Protein AF-A0A9X6II38-F1 (afdb_monomer_lite)

Radius of gyration: 17.8 Å; chains: 1; bounding box: 38×35×56 Å

Sequence (95 aa):
MSVGDKGWQFADQCRKATEDEQYWEERRRVFAAKGRKNNEFHPGDFVSNDKRVLTVQHQDSETGLVAVLVNNSDERFQIDPKELEIYFFAEDMAG

Foldseek 3Di:
DDDPPDVVVCVVVDDDDDPVRVVQVVQQVVQVVVVHGRLQAAFQWWKDLPPFIWTFHHADPPPRWTWIAGPPDRDIDTDHSVSIDTDDHNVRPDD

Structure (mmCIF, N/CA/C/O backbone):
data_AF-A0A9X6II38-F1
#
_entry.id   AF-A0A9X6II38-F1
#
loop_
_atom_site.group_PDB
_atom_site.id
_atom_site.type_symbol
_atom_site.label_atom_id
_atom_site.label_alt_id
_atom_site.label_comp_id
_atom_site.label_asym_id
_atom_site.label_entity_id
_atom_site.label_seq_id
_atom_site.pdbx_PDB_ins_code
_atom_site.Cartn_x
_atom_site.Cartn_y
_atom_site.Cartn_z
_atom_site.occupancy
_atom_site.B_iso_or_equiv
_atom_site.auth_seq_id
_atom_site.auth_comp_id
_atom_site.auth_asym_id
_atom_site.auth_atom_id
_atom_site.pdbx_PDB_model_num
ATOM 1 N N . MET A 1 1 ? 15.710 13.342 -37.079 1.00 50.50 1 MET A N 1
ATOM 2 C CA . MET A 1 1 ? 15.541 12.194 -36.165 1.00 50.50 1 MET A CA 1
ATOM 3 C C . MET A 1 1 ? 14.752 11.136 -36.910 1.00 50.50 1 MET A C 1
ATOM 5 O O . MET A 1 1 ? 13.611 11.402 -37.268 1.00 50.50 1 MET A O 1
ATOM 9 N N . SER A 1 2 ? 15.382 10.017 -37.265 1.00 50.25 2 SER A N 1
ATOM 10 C CA . SER A 1 2 ? 14.716 8.899 -37.942 1.00 50.25 2 SER A CA 1
ATOM 11 C C . SER A 1 2 ? 14.091 7.966 -36.911 1.00 50.25 2 SER A C 1
ATOM 13 O O . SER A 1 2 ? 14.716 7.625 -35.913 1.00 50.25 2 SER A O 1
ATOM 15 N N . VAL A 1 3 ? 12.858 7.538 -37.165 1.00 51.91 3 VAL A N 1
ATOM 16 C CA . VAL A 1 3 ? 12.189 6.474 -36.408 1.00 51.91 3 VAL A CA 1
ATOM 17 C C . VAL A 1 3 ? 13.034 5.202 -36.541 1.00 51.91 3 VAL A C 1
ATOM 19 O O . VAL A 1 3 ? 13.132 4.649 -37.633 1.00 51.91 3 VAL A O 1
ATOM 22 N N . GLY A 1 4 ? 13.697 4.781 -35.461 1.00 58.22 4 GLY A N 1
ATO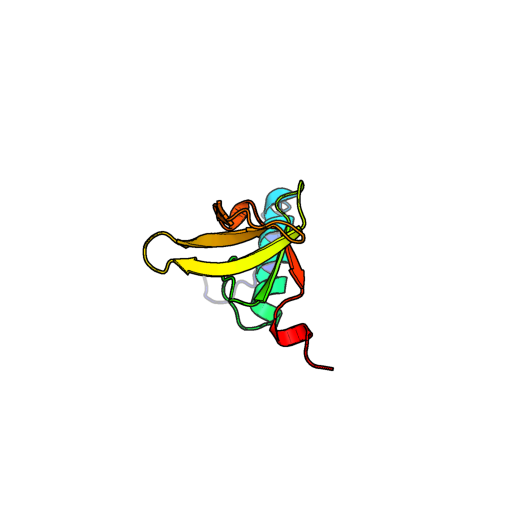M 23 C CA . GLY A 1 4 ? 14.595 3.620 -35.479 1.00 58.22 4 GLY A CA 1
ATOM 24 C C . GLY A 1 4 ? 15.790 3.691 -34.528 1.00 58.22 4 GLY A C 1
ATOM 25 O O . GLY A 1 4 ? 16.432 2.660 -34.321 1.00 58.22 4 GLY A O 1
ATOM 26 N N . ASP A 1 5 ? 16.069 4.850 -33.925 1.00 56.56 5 ASP A N 1
ATOM 27 C CA . ASP A 1 5 ? 17.129 4.947 -32.922 1.00 56.56 5 ASP A CA 1
ATOM 28 C C . ASP A 1 5 ? 16.735 4.120 -31.687 1.00 56.56 5 ASP A C 1
ATOM 30 O O . ASP A 1 5 ? 15.734 4.375 -31.012 1.00 56.56 5 ASP A O 1
ATOM 34 N N . LYS A 1 6 ? 17.482 3.045 -31.434 1.00 63.97 6 LYS A N 1
ATOM 35 C CA . LYS A 1 6 ? 17.206 2.116 -30.336 1.00 63.97 6 LYS A CA 1
ATOM 36 C C . LYS A 1 6 ? 17.771 2.723 -29.053 1.00 63.97 6 LYS A C 1
ATOM 38 O O . LYS A 1 6 ? 18.920 3.147 -29.045 1.00 63.97 6 LYS A O 1
ATOM 43 N N . GLY A 1 7 ? 17.024 2.674 -27.949 1.00 61.88 7 GLY A N 1
ATOM 44 C CA . GLY A 1 7 ? 17.381 3.351 -26.688 1.00 61.88 7 GLY A CA 1
ATOM 45 C C . GLY A 1 7 ? 18.801 3.098 -26.145 1.00 61.88 7 GLY A C 1
ATOM 46 O O . GLY A 1 7 ? 19.357 3.972 -25.492 1.00 61.88 7 GLY A O 1
ATOM 47 N N . TRP A 1 8 ? 19.435 1.962 -26.465 1.00 63.19 8 TRP A N 1
ATOM 48 C CA . TRP A 1 8 ? 20.833 1.682 -26.093 1.00 63.19 8 TRP A CA 1
ATOM 49 C C . TRP A 1 8 ? 21.860 2.633 -26.736 1.00 63.19 8 TRP A C 1
ATOM 51 O O . TRP A 1 8 ? 22.928 2.823 -26.170 1.00 63.19 8 TRP A O 1
ATOM 61 N N . GLN A 1 9 ? 21.545 3.263 -27.874 1.00 70.38 9 GLN A N 1
ATOM 62 C CA . GLN A 1 9 ? 22.428 4.226 -28.556 1.00 70.38 9 GLN A CA 1
ATOM 63 C C . GLN A 1 9 ? 22.610 5.532 -27.771 1.00 70.38 9 GLN A C 1
ATOM 65 O O . GLN A 1 9 ? 23.528 6.297 -28.048 1.00 70.38 9 GLN A O 1
ATOM 70 N N . PHE A 1 10 ? 21.745 5.775 -26.786 1.00 69.88 10 PHE A N 1
ATOM 71 C CA . PHE A 1 10 ? 21.819 6.914 -25.878 1.00 69.88 10 PHE A CA 1
ATOM 72 C C . PHE A 1 10 ? 22.121 6.476 -24.442 1.00 69.88 10 PHE A C 1
ATOM 74 O O . PHE A 1 10 ? 21.976 7.285 -23.529 1.00 69.88 10 PHE A O 1
ATOM 81 N N . ALA A 1 11 ? 22.532 5.220 -24.216 1.00 66.88 11 ALA A N 1
ATOM 82 C CA . ALA A 1 11 ? 22.851 4.725 -22.875 1.00 66.88 11 ALA A CA 1
ATOM 83 C C . ALA A 1 11 ? 23.916 5.602 -22.197 1.00 66.88 11 ALA A C 1
ATOM 85 O O . ALA A 1 11 ? 23.790 5.937 -21.023 1.00 66.88 11 ALA A O 1
ATOM 86 N N . ASP A 1 12 ? 24.889 6.068 -22.978 1.00 71.38 12 ASP A N 1
ATOM 87 C CA . ASP A 1 12 ? 25.983 6.945 -22.549 1.00 71.38 12 ASP A CA 1
ATOM 88 C C . ASP A 1 12 ? 25.506 8.367 -22.192 1.00 71.38 12 ASP A C 1
ATOM 90 O O . ASP A 1 12 ? 26.200 9.112 -21.504 1.00 71.38 12 ASP A O 1
ATOM 94 N N . GLN A 1 13 ? 24.316 8.752 -22.668 1.00 75.88 13 GLN A N 1
ATOM 95 C CA . GLN A 1 13 ? 23.659 10.036 -22.395 1.00 75.88 13 GLN A CA 1
ATOM 96 C C . GLN A 1 13 ? 22.635 9.928 -21.256 1.00 75.88 13 GLN A C 1
ATOM 98 O O . GLN A 1 13 ? 22.061 10.932 -20.833 1.00 75.88 13 GLN A O 1
ATOM 103 N N . CYS A 1 14 ? 22.400 8.717 -20.747 1.00 77.25 14 CYS A N 1
ATOM 104 C CA . CYS A 1 14 ? 21.502 8.474 -19.631 1.00 77.25 14 CYS A CA 1
ATOM 105 C C . CYS A 1 14 ? 22.272 8.565 -18.311 1.00 77.25 14 CYS A C 1
ATOM 107 O O . CYS A 1 14 ? 23.333 7.965 -18.138 1.00 77.25 14 CYS A O 1
ATOM 109 N N . ARG A 1 15 ? 21.705 9.270 -17.327 1.00 88.12 15 ARG A N 1
ATOM 110 C CA . ARG A 1 15 ? 22.178 9.149 -15.945 1.00 88.12 15 ARG A CA 1
ATOM 111 C C . ARG A 1 15 ? 21.702 7.829 -15.345 1.00 88.12 15 ARG A C 1
ATOM 113 O O . ARG A 1 15 ? 20.647 7.317 -15.715 1.00 88.12 15 ARG A O 1
ATOM 120 N N . LYS A 1 16 ? 22.448 7.309 -14.369 1.00 87.31 16 LYS A N 1
ATOM 121 C CA . LYS A 1 16 ? 21.957 6.205 -13.535 1.00 87.31 16 LYS A CA 1
ATOM 122 C C . LYS A 1 16 ? 20.713 6.657 -12.760 1.00 87.31 16 LYS A C 1
ATOM 124 O O . LYS A 1 16 ? 20.613 7.826 -12.371 1.00 87.31 16 LYS A O 1
ATOM 129 N N . ALA A 1 17 ? 19.785 5.726 -12.555 1.00 88.69 17 ALA A N 1
ATOM 130 C CA . ALA A 1 17 ? 18.646 5.939 -11.673 1.00 88.69 17 ALA A CA 1
ATOM 131 C C . ALA A 1 17 ? 19.143 6.137 -10.235 1.00 88.69 17 ALA A C 1
ATOM 133 O O . ALA A 1 17 ? 20.096 5.471 -9.817 1.00 88.69 17 ALA A O 1
ATOM 134 N N . THR A 1 18 ? 18.517 7.045 -9.492 1.00 95.06 18 THR A N 1
ATOM 135 C CA . THR A 1 18 ? 18.759 7.172 -8.050 1.00 95.06 18 THR A CA 1
ATOM 136 C C . THR A 1 18 ? 18.202 5.954 -7.313 1.00 95.06 18 THR A C 1
ATOM 138 O O . THR A 1 18 ? 17.441 5.171 -7.883 1.00 95.06 18 THR A O 1
ATOM 141 N N . GLU A 1 19 ? 18.582 5.773 -6.050 1.00 95.56 19 GLU A N 1
ATOM 142 C CA . GLU A 1 19 ? 18.044 4.691 -5.214 1.00 95.56 19 GLU A CA 1
ATOM 143 C C . GLU A 1 19 ? 16.519 4.805 -5.077 1.00 95.56 19 GLU A C 1
ATOM 145 O O . GLU A 1 19 ? 15.819 3.824 -5.305 1.00 95.56 19 GLU A O 1
ATOM 150 N N . 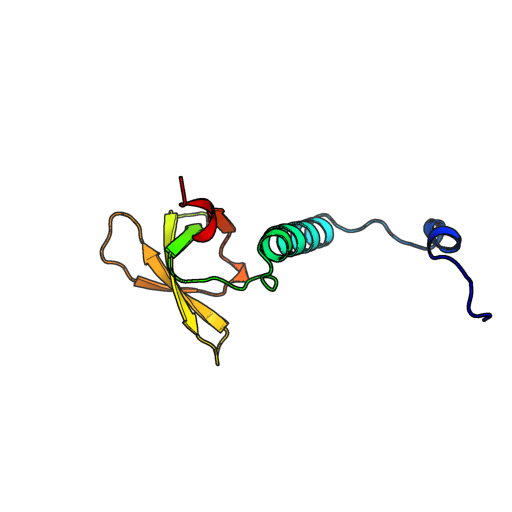ASP A 1 20 ? 15.996 6.015 -4.853 1.00 94.50 20 ASP A N 1
ATOM 151 C CA . ASP A 1 20 ? 14.551 6.269 -4.800 1.00 94.50 20 ASP A CA 1
ATOM 152 C C . ASP A 1 20 ? 13.839 5.877 -6.103 1.00 94.50 20 ASP A C 1
ATOM 154 O O . ASP A 1 20 ? 12.779 5.255 -6.082 1.00 94.50 20 ASP A O 1
ATOM 158 N N . GLU A 1 21 ? 14.409 6.222 -7.262 1.00 93.56 21 GLU A N 1
ATOM 159 C CA . GLU A 1 21 ? 13.819 5.880 -8.562 1.00 93.56 21 GLU A CA 1
ATOM 160 C C . GLU A 1 21 ? 13.788 4.371 -8.794 1.00 93.56 21 GLU A C 1
ATOM 162 O O . GLU A 1 21 ? 12.807 3.847 -9.324 1.00 93.56 21 GLU A O 1
ATOM 167 N N . GLN A 1 22 ? 14.852 3.675 -8.388 1.00 94.81 22 GLN A N 1
ATOM 168 C CA . GLN A 1 22 ? 14.913 2.219 -8.456 1.00 94.81 22 GLN A CA 1
ATOM 169 C C . GLN A 1 22 ? 13.868 1.599 -7.531 1.00 94.81 22 GLN A C 1
ATOM 171 O O . GLN A 1 22 ? 13.088 0.766 -7.986 1.00 94.81 22 GLN A O 1
ATOM 176 N N . TYR A 1 23 ? 13.782 2.071 -6.287 1.00 95.38 23 TYR A N 1
ATOM 177 C CA . TYR A 1 23 ? 12.807 1.609 -5.305 1.00 95.38 23 TYR A CA 1
ATOM 178 C C . TYR A 1 23 ? 11.361 1.751 -5.815 1.00 95.38 23 TYR A C 1
ATOM 180 O O . TYR A 1 23 ? 10.595 0.785 -5.809 1.00 95.38 23 TYR A O 1
ATOM 188 N N . TRP A 1 24 ? 10.982 2.921 -6.342 1.00 94.31 24 TRP A N 1
ATOM 189 C CA . TRP A 1 24 ? 9.624 3.137 -6.858 1.00 94.31 24 TRP A CA 1
ATOM 190 C C . TRP A 1 24 ? 9.308 2.290 -8.096 1.00 94.31 24 TRP A C 1
ATOM 192 O O . TRP A 1 24 ? 8.167 1.849 -8.269 1.00 94.31 24 TRP A O 1
ATOM 202 N N . GLU A 1 25 ? 10.296 2.039 -8.956 1.00 95.44 25 GLU A N 1
ATOM 203 C CA . GLU A 1 25 ? 10.138 1.162 -10.117 1.00 95.44 25 GLU A CA 1
ATOM 204 C C . GLU A 1 25 ? 10.030 -0.315 -9.712 1.00 95.44 25 GLU A C 1
ATOM 206 O O . GLU A 1 25 ? 9.191 -1.040 -10.252 1.00 95.44 25 GLU A O 1
ATOM 211 N N . GLU A 1 26 ? 10.828 -0.770 -8.747 1.00 95.50 26 GLU A N 1
ATOM 212 C CA . GLU A 1 26 ? 10.732 -2.120 -8.185 1.00 95.50 26 GLU A CA 1
ATOM 213 C C . GLU A 1 26 ? 9.367 -2.346 -7.545 1.00 95.50 26 GLU A C 1
ATOM 215 O O . GLU A 1 26 ? 8.674 -3.309 -7.882 1.00 95.50 26 GLU A O 1
ATOM 220 N N . ARG A 1 27 ? 8.915 -1.400 -6.721 1.00 95.56 27 ARG A N 1
ATOM 221 C CA . ARG A 1 27 ? 7.579 -1.420 -6.132 1.00 95.56 27 ARG A CA 1
ATOM 222 C C . ARG A 1 27 ? 6.488 -1.505 -7.198 1.00 95.56 27 ARG A C 1
ATOM 224 O O . ARG A 1 27 ? 5.633 -2.386 -7.131 1.00 95.56 27 ARG A O 1
ATOM 231 N N . ARG A 1 28 ? 6.545 -0.672 -8.246 1.00 96.75 28 ARG A N 1
ATOM 232 C CA . ARG A 1 28 ? 5.597 -0.743 -9.374 1.00 96.75 28 ARG A CA 1
ATOM 233 C C . ARG A 1 28 ? 5.561 -2.142 -9.995 1.00 96.75 28 ARG A C 1
ATOM 235 O O . ARG A 1 28 ? 4.482 -2.616 -10.348 1.00 96.75 28 ARG A O 1
ATOM 242 N N . ARG A 1 29 ? 6.714 -2.805 -10.142 1.00 96.69 29 ARG A N 1
ATOM 243 C CA . ARG A 1 29 ? 6.800 -4.171 -10.689 1.00 96.69 29 ARG A CA 1
ATOM 244 C C . ARG A 1 29 ? 6.179 -5.212 -9.765 1.00 96.69 29 ARG A C 1
ATOM 246 O O . ARG A 1 29 ? 5.516 -6.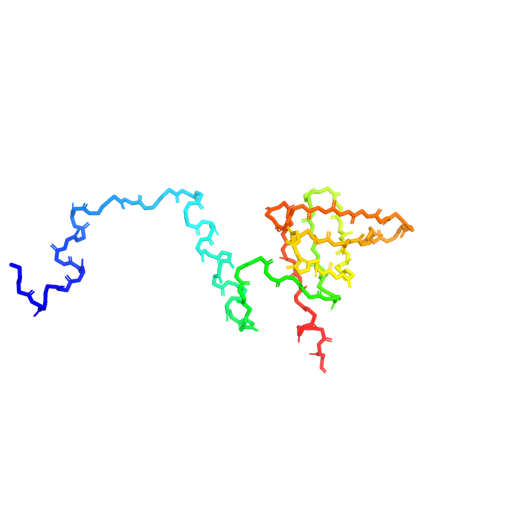111 -10.273 1.00 96.69 29 ARG A O 1
ATOM 253 N N . VAL A 1 30 ? 6.347 -5.077 -8.449 1.00 95.88 30 VAL A N 1
ATOM 254 C CA . VAL A 1 30 ? 5.741 -5.975 -7.451 1.00 95.88 30 VAL A CA 1
ATOM 255 C C . VAL A 1 30 ? 4.211 -5.961 -7.562 1.00 95.88 30 VAL A C 1
ATOM 257 O O . VAL A 1 30 ? 3.605 -7.022 -7.690 1.00 95.88 30 VAL A O 1
ATOM 260 N N . PHE A 1 31 ? 3.587 -4.780 -7.635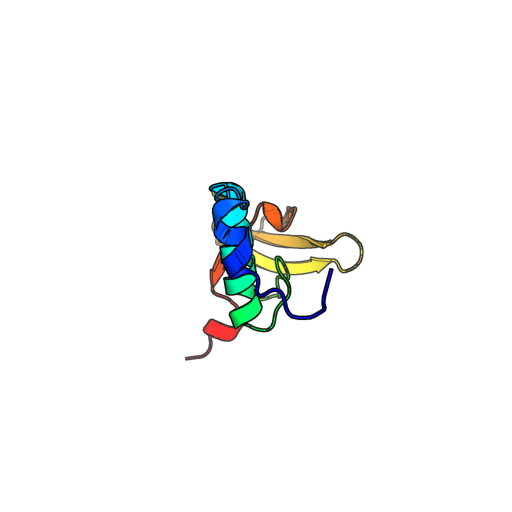 1.00 97.06 31 PHE A N 1
ATOM 261 C CA . PHE A 1 31 ? 2.136 -4.666 -7.863 1.00 97.06 31 PHE A CA 1
ATOM 262 C C . PHE A 1 31 ? 1.723 -5.162 -9.257 1.00 97.06 31 PHE A C 1
ATOM 264 O O . PHE A 1 31 ? 0.744 -5.897 -9.401 1.00 97.06 31 PHE A O 1
ATOM 271 N N . ALA A 1 32 ? 2.495 -4.822 -10.294 1.00 96.69 32 ALA A N 1
ATOM 272 C CA . ALA A 1 32 ? 2.199 -5.244 -11.661 1.00 96.69 32 ALA A CA 1
ATOM 273 C C . ALA A 1 32 ? 2.253 -6.772 -11.838 1.00 96.69 32 ALA A C 1
ATOM 275 O O . ALA A 1 32 ? 1.494 -7.313 -12.641 1.00 96.69 32 ALA A O 1
ATOM 276 N N . ALA A 1 33 ? 3.089 -7.481 -11.070 1.00 95.38 33 ALA A N 1
ATOM 277 C CA . ALA A 1 33 ? 3.130 -8.944 -11.059 1.00 95.38 33 ALA A CA 1
ATOM 278 C C . ALA A 1 33 ? 1.811 -9.577 -10.574 1.00 95.38 33 ALA A C 1
ATOM 280 O O . ALA A 1 33 ? 1.533 -10.729 -10.900 1.00 95.38 33 ALA A O 1
ATOM 281 N N . LYS A 1 34 ? 0.983 -8.817 -9.845 1.00 95.31 34 LYS A N 1
ATOM 282 C CA . LYS A 1 34 ? -0.382 -9.187 -9.438 1.00 95.31 34 LYS A CA 1
ATOM 283 C C . LYS A 1 34 ? -1.467 -8.592 -10.341 1.00 95.31 34 LYS A C 1
ATOM 285 O O . LYS A 1 34 ? -2.647 -8.720 -10.048 1.00 95.31 34 LYS A O 1
ATOM 290 N N . GLY A 1 35 ? -1.090 -7.932 -11.438 1.00 95.50 35 GLY A N 1
ATOM 291 C CA . GLY A 1 35 ? -2.030 -7.259 -12.339 1.00 95.50 35 GLY A CA 1
ATOM 292 C C . GLY A 1 35 ? -2.598 -5.949 -11.787 1.00 95.50 35 GLY A C 1
ATOM 293 O O . GLY A 1 35 ? -3.584 -5.445 -12.320 1.00 95.50 35 GLY A O 1
ATOM 294 N N . ARG A 1 36 ? -1.978 -5.387 -10.745 1.00 96.00 36 ARG A N 1
ATOM 295 C CA . ARG A 1 36 ? -2.437 -4.177 -10.061 1.00 96.00 36 ARG A CA 1
ATOM 296 C C . ARG A 1 36 ? -1.638 -2.949 -10.487 1.00 96.00 36 ARG A C 1
ATOM 298 O O . ARG A 1 36 ? -0.479 -3.049 -10.907 1.00 96.00 36 ARG A O 1
ATOM 305 N N . LYS A 1 37 ? -2.237 -1.763 -10.370 1.00 95.69 37 LYS A N 1
ATOM 306 C CA . LYS A 1 37 ? -1.502 -0.497 -10.489 1.00 95.69 37 LYS A CA 1
ATOM 307 C C . LYS A 1 37 ? -0.592 -0.320 -9.274 1.00 95.69 37 LYS A C 1
ATOM 309 O O . LYS A 1 37 ? -0.823 -0.891 -8.211 1.00 95.69 37 LYS A O 1
ATOM 314 N N . ASN A 1 38 ? 0.457 0.489 -9.427 1.00 95.94 38 ASN A N 1
ATOM 315 C CA . ASN A 1 38 ? 1.294 0.847 -8.285 1.00 95.94 38 ASN A CA 1
ATOM 316 C C . ASN A 1 38 ? 0.418 1.459 -7.187 1.00 95.94 38 ASN A C 1
ATOM 318 O O . ASN A 1 38 ? -0.391 2.334 -7.502 1.00 95.94 38 ASN A O 1
ATOM 322 N N . ASN A 1 39 ? 0.610 1.034 -5.936 1.00 96.31 39 ASN A N 1
ATOM 323 C CA . ASN A 1 39 ? -0.145 1.523 -4.779 1.00 96.31 39 ASN A CA 1
ATOM 324 C C . ASN A 1 39 ? -1.658 1.240 -4.817 1.00 96.31 39 ASN A C 1
ATOM 326 O O . ASN A 1 39 ? -2.431 1.927 -4.147 1.00 96.31 39 ASN A O 1
ATOM 330 N N . GLU A 1 40 ? -2.079 0.241 -5.591 1.00 97.25 40 GLU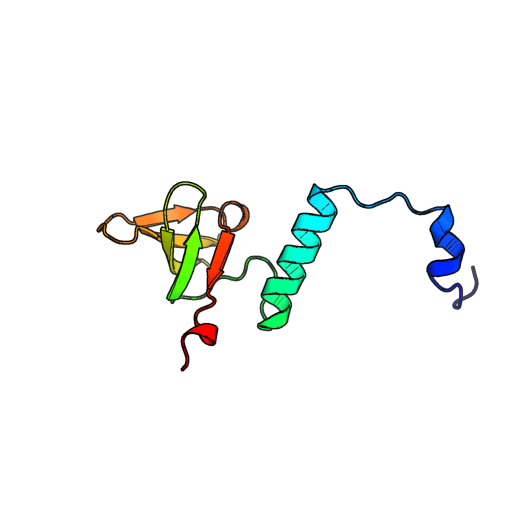 A N 1
ATOM 331 C CA . GLU A 1 40 ? -3.448 -0.267 -5.586 1.00 97.25 40 GLU A CA 1
ATOM 332 C C . GLU A 1 40 ? -3.572 -1.415 -4.578 1.00 97.25 40 GLU A C 1
ATOM 334 O O . GLU A 1 40 ? -3.186 -2.560 -4.841 1.00 97.25 40 GLU A O 1
ATOM 339 N N . PHE A 1 41 ? -4.095 -1.081 -3.404 1.00 97.88 41 PHE A N 1
ATOM 340 C CA . PHE A 1 41 ? -4.306 -2.009 -2.304 1.00 97.88 41 PHE A CA 1
ATOM 341 C C . PHE A 1 41 ? -5.741 -2.528 -2.307 1.00 97.88 41 PHE A C 1
ATOM 343 O O . PHE A 1 41 ? -6.695 -1.778 -2.524 1.00 97.88 41 PHE A O 1
ATOM 350 N N . HIS A 1 42 ? -5.901 -3.817 -2.029 1.00 97.25 42 HIS A N 1
ATOM 351 C CA . HIS A 1 42 ? -7.194 -4.487 -1.956 1.00 97.25 42 HIS A CA 1
ATOM 352 C C . HIS A 1 42 ? -7.458 -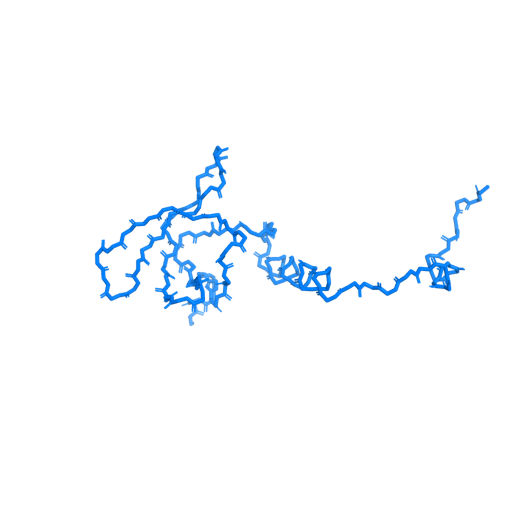4.984 -0.528 1.00 97.25 42 HIS A C 1
ATOM 354 O O . HIS A 1 42 ? -6.522 -5.202 0.246 1.00 97.25 42 HIS A O 1
ATOM 360 N N . PRO A 1 43 ? -8.734 -5.167 -0.145 1.00 97.25 43 PRO A N 1
ATOM 361 C CA . PRO A 1 43 ? -9.086 -5.726 1.154 1.00 97.25 43 PRO A CA 1
ATOM 362 C C . PRO A 1 43 ? -8.400 -7.075 1.413 1.00 97.25 43 PRO A C 1
ATOM 364 O O . PRO A 1 43 ? -8.449 -7.970 0.572 1.00 97.25 43 PRO A O 1
ATOM 367 N N . GLY A 1 44 ? -7.802 -7.228 2.596 1.00 96.25 44 GLY A N 1
ATOM 368 C CA . GLY A 1 44 ? -7.080 -8.439 2.997 1.00 96.25 44 GLY A CA 1
ATOM 369 C C . GLY A 1 44 ? -5.572 -8.410 2.738 1.00 96.25 44 GLY A C 1
ATOM 370 O O . GLY A 1 44 ? -4.871 -9.264 3.275 1.00 96.25 44 GLY A O 1
ATOM 371 N N . ASP A 1 45 ? -5.057 -7.425 1.996 1.00 97.38 45 ASP A N 1
ATOM 372 C CA . ASP A 1 45 ? -3.611 -7.234 1.873 1.00 97.38 45 ASP A CA 1
ATOM 373 C C . ASP A 1 45 ? -2.979 -6.963 3.248 1.00 97.38 45 ASP A C 1
ATOM 375 O O . ASP A 1 45 ? -3.494 -6.175 4.052 1.00 97.38 45 ASP A O 1
ATOM 379 N N . PHE A 1 46 ? -1.830 -7.587 3.498 1.00 96.62 46 PHE A N 1
ATOM 380 C CA . PHE A 1 46 ? -1.020 -7.357 4.689 1.00 96.62 46 PHE A CA 1
ATOM 381 C C . PHE A 1 46 ? 0.065 -6.336 4.386 1.00 96.62 46 PHE A C 1
ATOM 383 O O . PHE A 1 46 ? 0.922 -6.565 3.531 1.00 96.62 46 PHE A O 1
ATOM 390 N N . VAL A 1 47 ? 0.047 -5.229 5.123 1.00 97.69 47 VAL A N 1
ATOM 391 C CA . VAL A 1 47 ? 0.930 -4.083 4.899 1.00 97.69 47 VAL A CA 1
ATOM 392 C C . VAL A 1 47 ? 1.601 -3.623 6.193 1.00 97.69 47 VAL A C 1
ATOM 394 O O . VAL A 1 47 ? 1.219 -4.029 7.292 1.00 97.69 47 VAL A O 1
ATOM 397 N N . SER A 1 48 ? 2.606 -2.763 6.077 1.00 96.94 48 SER A N 1
ATOM 398 C CA . SER A 1 48 ? 3.301 -2.136 7.201 1.00 96.94 48 SER A CA 1
ATOM 399 C C . SER A 1 48 ? 3.495 -0.651 6.953 1.00 96.94 48 SER A C 1
ATOM 401 O O . SER A 1 48 ? 3.722 -0.249 5.823 1.00 96.94 48 SER A O 1
ATOM 403 N N . ASN A 1 49 ? 3.444 0.158 8.005 1.00 95.62 49 ASN A N 1
ATOM 404 C CA . ASN A 1 49 ? 3.844 1.570 7.973 1.00 95.62 49 ASN A CA 1
ATOM 405 C C . ASN A 1 49 ? 5.161 1.797 8.740 1.00 95.62 49 ASN A C 1
ATOM 407 O O . ASN A 1 49 ? 5.287 2.743 9.521 1.00 95.62 49 ASN A O 1
ATOM 411 N N . ASP A 1 50 ? 6.072 0.826 8.644 1.00 92.44 50 ASP A N 1
ATOM 412 C CA . ASP A 1 50 ? 7.329 0.672 9.399 1.00 92.44 50 ASP A CA 1
ATOM 413 C C . ASP A 1 50 ? 7.207 0.521 10.922 1.00 92.44 50 ASP A C 1
ATOM 415 O O . ASP A 1 50 ? 8.172 0.165 11.598 1.00 92.44 50 ASP A O 1
ATOM 419 N N . LYS A 1 51 ? 6.025 0.760 11.495 1.00 92.62 51 LYS A N 1
ATOM 420 C CA . LYS A 1 51 ? 5.795 0.695 12.946 1.00 92.62 51 LYS A CA 1
ATOM 421 C C . LYS A 1 51 ? 4.935 -0.488 13.349 1.00 92.62 51 LYS A C 1
ATOM 423 O O . LYS A 1 51 ? 5.082 -1.012 14.452 1.00 92.62 51 LYS A O 1
ATOM 428 N N . ARG A 1 52 ? 3.967 -0.845 12.507 1.00 93.56 52 ARG A N 1
ATOM 429 C CA . ARG A 1 52 ? 2.921 -1.819 12.819 1.00 93.56 52 ARG A CA 1
ATOM 430 C C . ARG A 1 52 ? 2.594 -2.636 11.583 1.00 93.56 52 ARG A C 1
ATOM 432 O O . ARG A 1 52 ? 2.647 -2.120 10.474 1.00 93.56 52 ARG A O 1
ATOM 439 N N . VAL A 1 53 ? 2.193 -3.884 11.806 1.00 94.94 53 VAL A N 1
ATOM 440 C CA . VAL A 1 53 ? 1.573 -4.716 10.772 1.00 94.94 53 VAL A CA 1
ATOM 441 C C . VAL A 1 53 ? 0.085 -4.405 10.739 1.00 94.94 53 VAL A C 1
ATOM 443 O O . VAL A 1 53 ? -0.571 -4.336 11.784 1.00 94.94 53 VAL A O 1
ATOM 446 N N . LEU A 1 54 ? -0.433 -4.203 9.540 1.00 97.50 54 LEU A N 1
ATOM 447 C CA . LEU A 1 54 ? -1.772 -3.717 9.283 1.00 97.50 54 LEU A CA 1
ATOM 448 C C . LEU A 1 54 ? -2.450 -4.618 8.249 1.00 97.50 54 LEU A C 1
ATOM 450 O O . LEU A 1 54 ? -1.790 -5.180 7.375 1.00 97.50 54 LEU A O 1
ATOM 454 N N . THR A 1 55 ? -3.772 -4.703 8.319 1.00 97.69 55 THR A N 1
ATOM 455 C CA . THR A 1 55 ? -4.592 -5.352 7.292 1.00 97.69 55 THR A CA 1
ATOM 456 C C . THR A 1 55 ? -5.410 -4.297 6.564 1.00 97.69 55 THR A C 1
ATOM 458 O O . THR A 1 55 ? -6.154 -3.538 7.197 1.00 97.69 55 THR A O 1
ATOM 461 N N . VAL A 1 56 ? -5.304 -4.255 5.237 1.00 98.12 56 VAL A N 1
ATOM 462 C CA . VAL A 1 56 ? -6.096 -3.348 4.400 1.00 98.12 56 VAL A CA 1
ATOM 463 C C . VAL A 1 56 ? -7.572 -3.728 4.485 1.00 98.12 56 VAL A C 1
ATOM 465 O O . VAL A 1 56 ? -7.946 -4.888 4.320 1.00 98.12 56 VAL A O 1
ATOM 468 N N . GLN A 1 57 ? -8.423 -2.738 4.749 1.00 98.06 57 GLN A N 1
ATOM 469 C CA . GLN A 1 57 ? -9.878 -2.893 4.790 1.00 98.06 57 GLN A CA 1
ATOM 470 C C . GLN A 1 57 ? -10.519 -2.463 3.469 1.00 98.06 57 GLN A C 1
ATOM 472 O O . GLN A 1 57 ? -11.375 -3.170 2.952 1.00 98.06 57 GLN A O 1
ATOM 477 N N . HIS A 1 58 ? -10.121 -1.308 2.934 1.00 97.31 58 HIS A N 1
ATOM 478 C CA . HIS A 1 58 ? -10.472 -0.823 1.596 1.00 97.31 58 HIS A CA 1
ATOM 479 C C . HIS A 1 58 ? -9.567 0.359 1.222 1.00 97.31 58 HIS A C 1
ATOM 481 O O . HIS A 1 58 ? -8.980 0.992 2.101 1.00 97.31 58 HIS A O 1
ATOM 487 N N . GLN A 1 59 ? -9.494 0.685 -0.067 1.00 98.19 59 GLN A N 1
ATOM 488 C CA . GLN A 1 59 ? -8.891 1.921 -0.558 1.00 98.19 59 GLN A CA 1
ATOM 489 C C . GLN A 1 59 ? -9.988 2.808 -1.145 1.00 98.19 59 GLN A C 1
ATOM 491 O O . GLN A 1 59 ? -10.795 2.354 -1.957 1.00 98.19 59 GLN A O 1
ATOM 496 N N . ASP A 1 60 ? -10.044 4.054 -0.692 1.00 97.38 60 ASP A N 1
ATOM 497 C CA . ASP A 1 60 ? -11.044 5.019 -1.127 1.00 97.38 60 ASP A CA 1
ATOM 498 C C . ASP A 1 60 ? -10.777 5.448 -2.578 1.00 97.38 60 ASP A C 1
ATOM 500 O O . ASP A 1 60 ? -9.664 5.835 -2.933 1.00 97.38 60 ASP A O 1
ATOM 504 N N . SER A 1 61 ? -11.793 5.361 -3.439 1.00 94.94 61 SER A N 1
ATOM 505 C CA . SER A 1 61 ? -11.634 5.612 -4.876 1.00 94.94 61 SER A CA 1
ATOM 506 C C . SER A 1 61 ? -11.534 7.093 -5.245 1.00 94.94 61 SER A C 1
ATOM 508 O O . SER A 1 61 ? -11.089 7.403 -6.348 1.00 94.94 61 SER A O 1
ATOM 510 N N . GLU A 1 62 ? -11.975 7.999 -4.369 1.00 94.94 62 GLU A N 1
ATOM 511 C CA . GLU A 1 62 ? -11.970 9.444 -4.628 1.00 94.94 62 GLU A CA 1
ATOM 512 C C . GLU A 1 62 ? -10.671 10.092 -4.139 1.00 94.94 62 GLU A C 1
ATOM 514 O O . GLU A 1 62 ? -10.055 10.890 -4.844 1.00 94.94 62 GLU A O 1
ATOM 519 N N . THR A 1 63 ? -10.239 9.722 -2.936 1.00 96.19 63 THR A N 1
ATOM 520 C CA . THR A 1 63 ? -9.069 10.277 -2.247 1.00 96.19 63 THR A CA 1
ATOM 521 C C . THR A 1 63 ? -7.810 9.435 -2.437 1.00 96.19 63 THR A C 1
ATOM 523 O O . THR A 1 63 ? -6.704 9.955 -2.310 1.00 96.19 63 THR A O 1
ATOM 526 N N . GLY A 1 64 ? -7.951 8.139 -2.731 1.00 96.31 64 GLY A N 1
ATOM 527 C CA . GLY A 1 64 ? -6.840 7.190 -2.818 1.00 96.31 64 GLY A CA 1
ATOM 528 C C . GLY A 1 64 ? -6.293 6.723 -1.465 1.00 96.31 64 GLY A C 1
ATOM 529 O O . GLY A 1 64 ? -5.369 5.906 -1.452 1.00 96.31 64 GLY A O 1
ATOM 530 N N . LEU A 1 65 ? -6.839 7.212 -0.343 1.00 98.31 65 LEU A N 1
ATOM 531 C CA . LEU A 1 65 ? -6.404 6.835 1.003 1.00 98.31 65 LEU A CA 1
ATOM 532 C C . LEU A 1 65 ? -6.769 5.384 1.319 1.00 98.31 65 LEU A C 1
ATOM 534 O O . LEU A 1 65 ? -7.844 4.899 0.963 1.00 98.31 65 LEU A O 1
ATOM 538 N N . VAL A 1 66 ? -5.881 4.696 2.033 1.00 98.50 66 VAL A N 1
ATOM 539 C CA . VAL A 1 66 ? -6.070 3.292 2.407 1.00 98.50 66 VAL A CA 1
ATOM 540 C C . VAL A 1 66 ? -6.564 3.223 3.842 1.00 98.50 66 VAL A C 1
ATOM 542 O O . VAL A 1 66 ? -5.881 3.667 4.763 1.00 98.50 66 VAL A O 1
ATOM 545 N N . ALA A 1 67 ? -7.749 2.655 4.045 1.00 98.38 67 ALA A N 1
ATOM 546 C CA . ALA A 1 67 ? -8.254 2.334 5.368 1.00 98.38 67 ALA A CA 1
ATOM 547 C C . ALA A 1 67 ? -7.637 1.017 5.848 1.00 98.38 67 ALA A C 1
ATOM 549 O O . ALA A 1 67 ? -7.737 -0.016 5.179 1.00 98.38 67 ALA A O 1
ATOM 550 N N . VAL A 1 68 ? -7.032 1.046 7.031 1.00 98.12 68 VAL A N 1
ATOM 551 C CA . VAL A 1 68 ? -6.280 -0.072 7.607 1.00 98.12 68 VAL A CA 1
ATOM 552 C C . VAL A 1 68 ? -6.762 -0.401 9.016 1.00 98.12 68 VAL A C 1
ATOM 554 O O . VAL A 1 68 ? -7.206 0.474 9.762 1.00 98.12 68 VAL A O 1
ATOM 557 N N . LEU A 1 69 ? -6.662 -1.678 9.380 1.00 98.00 69 LEU A N 1
ATOM 558 C CA . LEU A 1 69 ? -6.828 -2.184 10.741 1.00 98.00 69 LEU A CA 1
ATOM 559 C C . LEU A 1 69 ? -5.450 -2.536 11.302 1.00 98.00 69 LEU A C 1
ATOM 561 O O . LEU A 1 69 ? -4.680 -3.232 10.641 1.00 98.00 69 LEU A O 1
ATOM 565 N N . VAL A 1 70 ? -5.147 -2.089 12.519 1.00 97.19 70 VAL A N 1
ATOM 566 C CA . VAL A 1 70 ? -3.930 -2.506 13.222 1.00 97.19 70 VAL A CA 1
ATOM 567 C C . VAL A 1 70 ? -4.085 -3.949 13.683 1.00 97.19 70 VAL A C 1
ATOM 569 O O . VAL A 1 70 ? -4.990 -4.265 14.451 1.00 97.19 70 VAL A O 1
ATOM 572 N N . ASN A 1 71 ? -3.181 -4.831 13.264 1.00 94.31 71 ASN A N 1
ATOM 573 C CA . ASN A 1 71 ? -3.258 -6.228 13.673 1.00 94.31 71 ASN A CA 1
ATOM 574 C C . ASN A 1 71 ? -3.040 -6.353 15.187 1.00 94.31 71 ASN A C 1
ATOM 576 O O . ASN A 1 71 ? -2.144 -5.723 15.749 1.00 94.31 71 ASN A O 1
ATOM 580 N N . ASN A 1 72 ? -3.838 -7.206 15.836 1.00 92.31 72 ASN A N 1
ATOM 581 C CA . ASN A 1 72 ? -3.892 -7.373 17.296 1.00 92.31 72 ASN A CA 1
ATOM 582 C C . ASN A 1 72 ? -4.428 -6.147 18.067 1.00 92.31 72 ASN A C 1
ATOM 584 O O . ASN A 1 72 ? -4.135 -5.989 19.251 1.00 92.31 72 ASN A O 1
ATOM 588 N N . SER A 1 73 ? -5.201 -5.280 17.411 1.00 93.88 73 SER A N 1
ATOM 589 C CA . SER A 1 73 ? -5.878 -4.131 18.018 1.00 93.88 73 SER A CA 1
ATOM 590 C C . SER A 1 73 ? -7.223 -3.879 17.324 1.00 93.88 73 SER A C 1
ATOM 592 O O . SER A 1 73 ? -7.471 -4.386 16.232 1.00 93.88 73 SER A O 1
ATOM 594 N N . ASP A 1 74 ? -8.081 -3.070 17.944 1.00 93.75 74 ASP A N 1
ATOM 595 C CA . ASP A 1 74 ? -9.315 -2.551 17.334 1.00 93.75 74 ASP A CA 1
ATOM 596 C C . ASP A 1 74 ? -9.098 -1.196 16.630 1.00 93.75 74 ASP A C 1
ATOM 598 O O . ASP A 1 74 ? -10.030 -0.606 16.078 1.00 93.75 74 ASP A O 1
ATOM 602 N N . GLU A 1 75 ? -7.867 -0.678 16.651 1.00 97.12 75 GLU A N 1
ATOM 603 C CA . GLU A 1 75 ? -7.507 0.613 16.068 1.00 97.12 75 GLU A CA 1
ATOM 604 C C . GLU A 1 75 ? -7.581 0.594 14.534 1.00 97.12 75 GLU A C 1
ATOM 606 O O . GLU A 1 75 ? -7.020 -0.282 13.871 1.00 97.12 75 GLU A O 1
ATOM 611 N N . ARG A 1 76 ? -8.241 1.612 13.969 1.00 97.00 76 ARG A N 1
ATOM 612 C CA . ARG A 1 76 ? -8.398 1.816 12.525 1.00 97.00 76 ARG A CA 1
ATOM 613 C C . ARG A 1 76 ? -8.082 3.255 12.160 1.00 97.00 76 ARG A C 1
ATOM 615 O O . ARG A 1 76 ? -8.453 4.169 12.893 1.00 97.00 76 ARG A O 1
ATOM 622 N N . PHE A 1 77 ? -7.452 3.455 11.012 1.00 97.31 77 PHE A N 1
ATOM 623 C CA . PHE A 1 77 ? -7.165 4.785 10.477 1.00 97.31 77 PHE A CA 1
ATOM 624 C C . PHE A 1 77 ? -7.009 4.741 8.954 1.00 97.31 77 PHE A C 1
ATOM 626 O O . PHE A 1 77 ? -7.031 3.671 8.345 1.00 97.31 77 PHE A O 1
ATOM 633 N N . GLN A 1 78 ? -6.887 5.921 8.349 1.00 97.75 78 GLN A N 1
ATOM 634 C CA . GLN A 1 78 ? -6.566 6.099 6.936 1.00 97.75 78 GLN A CA 1
ATOM 635 C C . GLN A 1 78 ? -5.130 6.604 6.789 1.00 97.75 78 GLN A C 1
ATOM 637 O O . GLN A 1 78 ? -4.663 7.379 7.624 1.00 97.75 78 GLN A O 1
ATOM 642 N N . ILE A 1 79 ? -4.440 6.164 5.743 1.00 97.69 79 ILE A N 1
ATOM 643 C CA . ILE A 1 79 ? -3.035 6.496 5.479 1.00 97.69 79 ILE A CA 1
ATOM 644 C C . ILE A 1 79 ? -2.789 6.639 3.973 1.00 97.69 79 ILE A C 1
ATOM 646 O O . ILE A 1 79 ? -3.496 6.024 3.165 1.00 97.69 79 ILE A O 1
ATOM 650 N N . ASP A 1 80 ? -1.813 7.469 3.592 1.00 97.81 80 ASP A N 1
ATOM 651 C CA . ASP A 1 80 ? -1.382 7.575 2.198 1.00 97.81 80 ASP A CA 1
ATOM 652 C C . ASP A 1 80 ? -0.787 6.228 1.758 1.00 97.81 80 ASP A C 1
ATOM 654 O O . ASP A 1 80 ? 0.059 5.665 2.458 1.00 97.81 80 ASP A O 1
ATOM 658 N N . PRO A 1 81 ? -1.194 5.681 0.604 1.00 97.25 81 PRO A N 1
ATOM 659 C CA . PRO A 1 81 ? -0.687 4.397 0.140 1.00 97.25 81 PRO A CA 1
ATOM 660 C C . PRO A 1 81 ? 0.837 4.365 -0.073 1.00 97.25 81 PRO A C 1
ATOM 662 O O . PRO A 1 81 ? 1.422 3.284 -0.097 1.00 97.25 81 PRO A O 1
ATOM 665 N N . LYS A 1 82 ? 1.502 5.515 -0.238 1.00 96.06 82 LYS A N 1
ATOM 666 C CA . LYS A 1 82 ? 2.968 5.611 -0.335 1.00 96.06 82 LYS A CA 1
ATOM 667 C C . LYS A 1 82 ? 3.681 5.366 0.991 1.00 96.06 82 LYS A C 1
ATOM 669 O O . LYS A 1 82 ? 4.867 5.072 0.961 1.00 96.06 82 LYS A O 1
ATOM 674 N N . GLU A 1 83 ? 2.984 5.495 2.116 1.00 96.94 83 GLU A N 1
ATOM 675 C CA . GLU A 1 83 ? 3.523 5.220 3.454 1.00 96.94 83 GLU A CA 1
ATOM 676 C C . GLU A 1 83 ? 3.338 3.751 3.875 1.00 96.94 83 GLU A C 1
ATOM 678 O O . GLU A 1 83 ? 3.641 3.387 5.010 1.00 96.94 83 GLU A O 1
ATOM 683 N N . LEU A 1 84 ? 2.797 2.909 2.988 1.00 97.38 84 LEU A N 1
ATOM 684 C CA . LEU A 1 84 ? 2.556 1.495 3.247 1.00 97.38 84 LEU A CA 1
ATOM 685 C C . LEU A 1 84 ? 3.518 0.618 2.454 1.00 97.38 84 LEU A C 1
ATOM 687 O O . LEU A 1 84 ? 3.581 0.744 1.242 1.00 97.38 84 LEU A O 1
ATOM 691 N N . GLU A 1 85 ? 4.166 -0.351 3.084 1.00 97.06 85 GLU A N 1
ATOM 692 C CA . GLU A 1 85 ? 4.864 -1.444 2.406 1.00 97.06 85 GLU A CA 1
ATOM 693 C C . GLU A 1 85 ? 3.982 -2.685 2.353 1.00 97.06 85 GLU A C 1
ATOM 695 O O . GLU A 1 85 ? 3.389 -3.069 3.359 1.00 97.06 85 GLU A O 1
ATOM 700 N N . ILE A 1 86 ? 3.907 -3.334 1.191 1.00 96.69 86 ILE A N 1
ATOM 701 C CA . ILE A 1 86 ? 3.200 -4.608 1.036 1.00 96.69 86 ILE A CA 1
ATOM 702 C C . ILE A 1 86 ? 4.077 -5.758 1.542 1.00 96.69 86 ILE A C 1
ATOM 704 O O . ILE A 1 86 ? 5.228 -5.899 1.135 1.00 96.69 86 ILE A O 1
ATOM 708 N N . TYR A 1 87 ? 3.528 -6.600 2.415 1.00 94.50 87 TYR A N 1
ATOM 709 C CA . TYR A 1 87 ? 4.152 -7.864 2.813 1.00 94.50 87 TYR A CA 1
ATOM 710 C C . TYR A 1 87 ? 3.551 -9.040 2.060 1.00 94.50 87 TYR A C 1
ATOM 712 O O . TYR A 1 87 ? 4.287 -9.827 1.468 1.00 94.50 87 TYR A O 1
ATOM 720 N N . PHE A 1 88 ? 2.222 -9.143 2.059 1.00 93.50 88 PHE A N 1
ATOM 721 C CA . PHE A 1 88 ? 1.510 -10.200 1.350 1.00 93.50 88 PHE A CA 1
ATOM 722 C C . PHE A 1 88 ? 0.284 -9.628 0.662 1.00 93.50 88 PHE A C 1
ATOM 724 O O . PHE A 1 88 ? -0.504 -8.901 1.272 1.00 93.50 88 PHE A O 1
ATOM 731 N N . PHE A 1 89 ? 0.126 -9.994 -0.602 1.00 96.19 89 PHE A N 1
ATOM 732 C CA . PHE A 1 89 ? -1.097 -9.746 -1.340 1.00 96.19 89 PHE A CA 1
ATOM 733 C C . PHE A 1 89 ? -2.166 -10.752 -0.915 1.00 96.19 89 PHE A C 1
ATOM 735 O O . PHE A 1 89 ? -1.855 -11.917 -0.655 1.00 96.19 89 PHE A O 1
ATOM 742 N N . ALA A 1 90 ? -3.427 -10.329 -0.875 1.00 94.31 90 ALA A N 1
ATOM 743 C CA . ALA A 1 90 ? -4.538 -11.227 -0.561 1.00 94.31 90 ALA A CA 1
ATOM 744 C C . ALA A 1 90 ? -4.602 -12.447 -1.511 1.00 94.31 90 ALA A C 1
ATOM 746 O O . ALA A 1 90 ? -4.974 -13.543 -1.095 1.00 94.31 90 ALA A O 1
ATOM 747 N N . GLU A 1 91 ? -4.181 -12.291 -2.768 1.00 90.69 91 GLU A N 1
ATOM 748 C CA . GLU A 1 91 ? -4.104 -13.353 -3.779 1.00 90.69 91 GLU A CA 1
ATOM 749 C C . GLU A 1 91 ? -3.071 -14.433 -3.437 1.00 90.69 91 GLU A C 1
ATOM 751 O O . GLU A 1 91 ? -3.200 -15.563 -3.902 1.00 90.69 91 GLU A O 1
ATOM 756 N N . ASP A 1 92 ? -2.064 -14.107 -2.621 1.00 87.19 92 ASP A N 1
ATOM 757 C CA . ASP A 1 92 ? -1.029 -15.054 -2.195 1.00 87.19 92 ASP A CA 1
ATOM 758 C C . ASP A 1 92 ? -1.478 -15.932 -1.021 1.00 87.19 92 ASP A C 1
ATOM 760 O O . ASP A 1 92 ? -0.822 -16.921 -0.704 1.00 87.19 92 ASP A O 1
ATOM 764 N N . MET A 1 93 ? -2.604 -15.606 -0.379 1.00 75.19 93 MET A N 1
ATOM 765 C CA . MET A 1 93 ? -3.136 -16.375 0.750 1.00 75.19 93 MET A CA 1
ATOM 766 C C . MET A 1 93 ? -3.898 -17.648 0.344 1.00 75.19 93 MET A C 1
ATOM 768 O O . MET A 1 93 ? -4.407 -18.360 1.213 1.00 75.19 93 MET A O 1
ATOM 772 N N . ALA A 1 94 ? -3.970 -17.968 -0.949 1.00 64.00 94 ALA A N 1
ATOM 773 C CA . ALA A 1 94 ? -4.499 -19.240 -1.423 1.00 64.00 94 ALA A CA 1
ATOM 774 C C . ALA A 1 94 ? -3.409 -20.326 -1.365 1.00 64.00 94 ALA A C 1
ATOM 776 O O . ALA A 1 94 ? -2.471 -20.320 -2.162 1.00 64.00 94 ALA A O 1
ATOM 777 N N . GLY A 1 95 ? -3.542 -21.243 -0.401 1.00 51.16 95 GLY A N 1
ATOM 778 C CA . GLY A 1 95 ? -2.839 -22.532 -0.387 1.00 51.16 95 GLY A CA 1
ATOM 779 C C . GLY A 1 95 ? -3.476 -23.546 -1.326 1.00 51.16 95 GLY A C 1
ATOM 780 O O . GLY A 1 95 ? -4.721 -23.513 -1.467 1.00 51.16 95 GLY A O 1
#

pLDDT: mean 89.91, std 13.1, range [50.25, 98.5]

Secondary structure (DSSP, 8-state):
--TT--GGGGGGGSPPPPHHHHHHHHHHHHHHTTTPPTT---TT-EEE-SS-EEEEEEE-TTT-PEEEEETTSS-EEEE-GGG-EEEE-GGGG--

Organism: NCBI:txid475791